Protein AF-A0A0D5YPR0-F1 (afdb_monomer_lite)

Structure (mmCIF, N/CA/C/O backbone):
data_AF-A0A0D5YPR0-F1
#
_entry.id   AF-A0A0D5YPR0-F1
#
loop_
_atom_site.group_PDB
_atom_site.id
_atom_site.type_symbol
_atom_site.label_atom_id
_atom_site.label_alt_id
_atom_site.label_comp_id
_atom_site.label_asym_id
_atom_site.label_entity_id
_atom_site.label_seq_id
_atom_site.pdbx_PDB_ins_code
_atom_site.Cartn_x
_atom_site.Cartn_y
_atom_site.Cartn_z
_atom_site.occupancy
_atom_site.B_iso_or_equiv
_atom_site.auth_seq_id
_atom_site.auth_comp_id
_atom_site.auth_asym_id
_atom_site.auth_atom_id
_atom_site.pdbx_PDB_model_num
ATOM 1 N N . MET A 1 1 ? -2.429 10.639 18.017 1.00 32.78 1 MET A N 1
ATOM 2 C CA . MET A 1 1 ? -1.199 10.338 17.264 1.00 32.78 1 MET A CA 1
ATOM 3 C C . MET A 1 1 ? -1.665 9.828 15.908 1.00 32.78 1 MET A C 1
ATOM 5 O O . MET A 1 1 ? -2.171 8.720 15.847 1.00 32.78 1 MET A O 1
ATOM 9 N N . ASN A 1 2 ? -1.683 10.689 14.884 1.00 43.75 2 ASN A N 1
ATOM 10 C CA . ASN A 1 2 ? -2.094 10.312 13.525 1.00 43.75 2 ASN A CA 1
ATOM 11 C C . ASN A 1 2 ? -0.872 9.731 12.812 1.00 43.75 2 ASN A C 1
ATOM 13 O O . ASN A 1 2 ? -0.210 10.422 12.042 1.00 43.75 2 ASN A O 1
ATOM 17 N N . GLU A 1 3 ? -0.526 8.487 13.128 1.00 55.72 3 GLU A N 1
ATOM 18 C CA . GLU A 1 3 ? 0.470 7.750 12.355 1.00 55.72 3 GLU A CA 1
ATOM 19 C C . GLU A 1 3 ? -0.223 7.199 11.112 1.00 55.72 3 GLU A C 1
ATOM 21 O O . GLU A 1 3 ? -0.777 6.104 11.097 1.00 55.72 3 GLU A O 1
ATOM 26 N N . ALA A 1 4 ? -0.257 8.024 10.070 1.00 74.38 4 ALA A N 1
ATOM 27 C CA . ALA A 1 4 ? -0.680 7.595 8.751 1.00 74.38 4 ALA A CA 1
ATOM 28 C C . ALA A 1 4 ? 0.291 6.509 8.256 1.00 74.38 4 ALA A C 1
ATOM 30 O O . ALA A 1 4 ? 1.460 6.783 7.970 1.00 74.38 4 ALA A O 1
ATOM 31 N N . LEU A 1 5 ? -0.183 5.263 8.197 1.00 84.50 5 LEU A N 1
ATOM 32 C CA . LEU A 1 5 ? 0.622 4.128 7.753 1.00 84.50 5 LEU A CA 1
ATOM 33 C C . LEU A 1 5 ? 1.130 4.352 6.324 1.00 84.50 5 LEU A C 1
ATOM 35 O O . LEU A 1 5 ? 0.428 4.897 5.470 1.00 84.50 5 LEU A O 1
ATOM 39 N N . LEU A 1 6 ? 2.371 3.927 6.077 1.00 87.19 6 LEU A N 1
ATOM 40 C CA . LEU A 1 6 ? 3.074 4.105 4.802 1.00 87.19 6 LEU A CA 1
ATOM 41 C C . LEU A 1 6 ? 3.264 5.567 4.363 1.00 87.19 6 LEU A C 1
ATOM 43 O O . LEU A 1 6 ? 3.698 5.809 3.239 1.00 87.19 6 LEU A O 1
ATOM 47 N N . LEU A 1 7 ? 3.025 6.548 5.241 1.00 87.19 7 LEU A N 1
ATOM 48 C CA . LEU A 1 7 ? 3.334 7.952 4.981 1.00 87.19 7 LEU A CA 1
ATOM 49 C C . LEU A 1 7 ? 4.833 8.229 5.197 1.00 87.19 7 LEU A C 1
ATOM 51 O O . LEU A 1 7 ? 5.260 8.856 6.164 1.00 87.19 7 LEU A O 1
ATOM 55 N N . THR A 1 8 ? 5.656 7.722 4.287 1.00 88.19 8 THR A N 1
ATOM 56 C CA . THR A 1 8 ? 7.103 7.973 4.255 1.00 88.19 8 THR A CA 1
ATOM 57 C C . THR A 1 8 ? 7.420 9.345 3.654 1.00 88.19 8 THR A C 1
ATOM 59 O O . THR A 1 8 ? 6.617 9.908 2.905 1.00 88.19 8 THR A O 1
ATOM 62 N N . LYS A 1 9 ? 8.638 9.858 3.881 1.00 89.50 9 LYS A N 1
ATOM 63 C CA . LYS A 1 9 ? 9.123 11.097 3.242 1.00 89.50 9 LYS A CA 1
ATOM 64 C C . LYS A 1 9 ? 8.915 11.090 1.719 1.00 89.50 9 LYS A C 1
ATOM 66 O O . LYS A 1 9 ? 8.383 12.056 1.187 1.00 89.50 9 LYS A O 1
ATOM 71 N N . LYS A 1 10 ? 9.235 9.976 1.046 1.00 87.88 10 LYS A N 1
ATOM 72 C CA . LYS A 1 10 ? 9.036 9.818 -0.406 1.00 87.88 10 LYS A CA 1
ATOM 73 C C . LYS A 1 10 ? 7.562 9.946 -0.806 1.00 87.88 10 LYS A C 1
ATOM 75 O O . LYS A 1 10 ? 7.253 10.627 -1.776 1.00 87.88 10 LYS A O 1
ATOM 80 N N . THR A 1 11 ? 6.647 9.322 -0.058 1.00 92.62 11 THR A N 1
ATOM 81 C CA . THR A 1 11 ? 5.206 9.440 -0.352 1.00 92.62 11 THR A CA 1
ATOM 82 C C . THR A 1 11 ? 4.686 10.857 -0.121 1.00 92.62 11 THR A C 1
ATOM 84 O O . THR A 1 11 ? 3.913 11.352 -0.932 1.00 92.62 11 THR A O 1
ATOM 87 N N . VAL A 1 12 ? 5.149 11.545 0.930 1.00 93.38 12 VAL A N 1
ATOM 88 C CA . VAL A 1 12 ? 4.782 12.944 1.199 1.00 93.38 12 VAL A CA 1
ATOM 89 C C . VAL A 1 12 ? 5.272 13.855 0.077 1.00 93.38 12 VAL A C 1
ATOM 91 O O . VAL A 1 12 ? 4.495 14.645 -0.452 1.00 93.38 12 VAL A O 1
ATOM 94 N N . GLU A 1 13 ? 6.538 13.720 -0.318 1.00 94.12 13 GLU A N 1
ATOM 95 C CA . GLU A 1 13 ? 7.123 14.488 -1.419 1.00 94.12 13 GLU A CA 1
ATOM 96 C C . GLU A 1 13 ? 6.352 14.256 -2.720 1.00 94.12 13 GLU A C 1
ATOM 98 O O . GLU A 1 13 ? 5.928 15.221 -3.350 1.00 94.12 13 GLU A O 1
ATOM 103 N N . PHE A 1 14 ? 6.068 12.998 -3.072 1.00 94.19 14 PHE A N 1
ATOM 104 C CA . PHE A 1 14 ? 5.309 12.673 -4.278 1.00 94.19 14 PHE A CA 1
ATOM 105 C C . PHE A 1 14 ? 3.908 13.296 -4.270 1.00 94.19 14 PHE A C 1
ATOM 107 O O . PHE A 1 14 ? 3.506 13.930 -5.244 1.00 94.19 14 PHE A O 1
ATOM 114 N N . ARG A 1 15 ? 3.165 13.163 -3.163 1.00 95.06 15 ARG A N 1
ATOM 115 C CA . ARG A 1 15 ? 1.808 13.723 -3.044 1.00 95.06 15 ARG A CA 1
ATOM 116 C C . ARG A 1 15 ? 1.805 15.245 -3.172 1.00 95.06 15 ARG A C 1
ATOM 118 O O . ARG A 1 15 ? 0.916 15.794 -3.813 1.00 95.06 15 ARG A O 1
ATOM 125 N N . ASN A 1 16 ? 2.811 15.911 -2.608 1.00 95.44 16 ASN A N 1
ATOM 126 C CA . ASN A 1 16 ? 2.958 17.362 -2.708 1.00 95.44 16 ASN A CA 1
ATOM 127 C C . ASN A 1 16 ? 3.357 17.812 -4.119 1.00 95.44 16 ASN A C 1
ATOM 129 O O . ASN A 1 16 ? 2.943 18.883 -4.555 1.00 95.44 16 ASN A O 1
ATOM 133 N N . SER A 1 17 ? 4.156 17.014 -4.829 1.00 97.31 17 SER A N 1
ATOM 134 C CA . SER A 1 17 ? 4.570 17.309 -6.203 1.00 97.31 17 SER A CA 1
ATOM 135 C C . SER A 1 17 ? 3.472 17.052 -7.236 1.00 97.31 17 SER A C 1
ATOM 137 O O . SER A 1 17 ? 3.458 17.724 -8.263 1.00 97.31 17 SER A O 1
ATOM 139 N N . TYR A 1 18 ? 2.553 16.114 -6.978 1.00 96.50 18 TYR A N 1
ATOM 140 C CA . TYR A 1 18 ? 1.545 15.680 -7.953 1.00 96.50 18 TYR A CA 1
ATOM 141 C C . TYR A 1 18 ? 0.113 15.627 -7.383 1.00 96.50 18 TYR A C 1
ATOM 143 O O . TYR A 1 18 ? -0.552 14.596 -7.502 1.00 96.50 18 TYR A O 1
ATOM 151 N N . PRO A 1 19 ? -0.415 16.713 -6.787 1.00 96.19 19 PRO A N 1
ATOM 152 C CA . PRO A 1 19 ? -1.711 16.691 -6.101 1.00 96.19 19 PRO A CA 1
ATOM 153 C C . PRO A 1 19 ? -2.890 16.334 -7.022 1.00 96.19 19 PRO A C 1
ATOM 155 O O . PRO A 1 19 ? -3.803 15.625 -6.604 1.00 96.19 19 PRO A O 1
ATOM 158 N N . GLU A 1 20 ? -2.863 16.765 -8.286 1.00 97.69 20 GLU A N 1
ATOM 159 C CA . GLU A 1 20 ? -3.908 16.439 -9.269 1.00 97.69 20 GLU A CA 1
ATOM 160 C C . GLU A 1 20 ? -3.946 14.942 -9.595 1.00 97.69 20 GLU A C 1
ATOM 162 O O . GLU A 1 20 ? -5.022 14.357 -9.705 1.00 97.69 20 GLU A O 1
ATOM 167 N N . LEU A 1 21 ? -2.776 14.303 -9.691 1.00 96.19 21 LEU A N 1
ATOM 168 C CA . LEU A 1 21 ? -2.667 12.864 -9.924 1.00 96.19 21 LEU A CA 1
ATOM 169 C C . LEU A 1 21 ? -3.194 12.067 -8.724 1.00 96.19 21 LEU A C 1
ATOM 171 O O . LEU A 1 21 ? -3.891 11.072 -8.905 1.00 96.19 21 LEU A O 1
ATOM 175 N N . ILE A 1 22 ? -2.923 12.534 -7.500 1.00 96.25 22 ILE A N 1
ATOM 176 C CA . ILE A 1 22 ? -3.485 11.935 -6.282 1.00 96.25 22 ILE A CA 1
ATOM 177 C C . ILE A 1 22 ? -5.014 12.006 -6.304 1.00 96.25 22 ILE A C 1
ATOM 179 O O . ILE A 1 22 ? -5.664 10.980 -6.117 1.00 96.25 22 ILE A O 1
ATOM 183 N N . ALA A 1 23 ? -5.587 13.174 -6.608 1.00 95.25 23 ALA A N 1
ATOM 184 C CA . ALA A 1 23 ? -7.038 13.337 -6.703 1.00 95.25 23 ALA A CA 1
ATOM 185 C C . ALA A 1 23 ? -7.652 12.438 -7.795 1.00 95.25 23 ALA A C 1
ATOM 187 O O . ALA A 1 23 ? -8.734 11.877 -7.614 1.00 95.25 23 ALA A O 1
ATOM 188 N N . GLN A 1 24 ? -6.955 12.253 -8.921 1.00 96.19 24 GLN A N 1
ATOM 189 C CA . GLN A 1 24 ? -7.370 11.314 -9.966 1.00 96.19 24 GLN A CA 1
ATOM 190 C C . GLN A 1 24 ? -7.402 9.870 -9.463 1.00 96.19 24 GLN A C 1
ATOM 192 O O . GLN A 1 24 ? -8.383 9.172 -9.711 1.00 96.19 24 GLN A O 1
ATOM 197 N N . TRP A 1 25 ? -6.379 9.419 -8.737 1.00 96.62 25 TRP A N 1
ATOM 198 C CA . TRP A 1 25 ? -6.370 8.076 -8.154 1.00 96.62 25 TRP A CA 1
ATOM 199 C C . TRP A 1 25 ? -7.455 7.889 -7.093 1.00 96.62 25 TRP A C 1
ATOM 201 O O . TRP A 1 25 ? -8.111 6.852 -7.088 1.00 96.62 25 TRP A O 1
ATOM 211 N N . GLU A 1 26 ? -7.715 8.891 -6.249 1.00 94.94 26 GLU A N 1
ATOM 212 C CA . GLU A 1 26 ? -8.827 8.859 -5.286 1.00 94.94 26 GLU A CA 1
ATOM 213 C C . GLU A 1 26 ? -10.178 8.682 -5.997 1.00 94.94 26 GLU A C 1
ATOM 215 O O . GLU A 1 26 ? -10.973 7.822 -5.612 1.00 94.94 26 GLU A O 1
ATOM 220 N N . MET A 1 27 ? -10.412 9.426 -7.085 1.00 95.12 27 MET A N 1
ATOM 2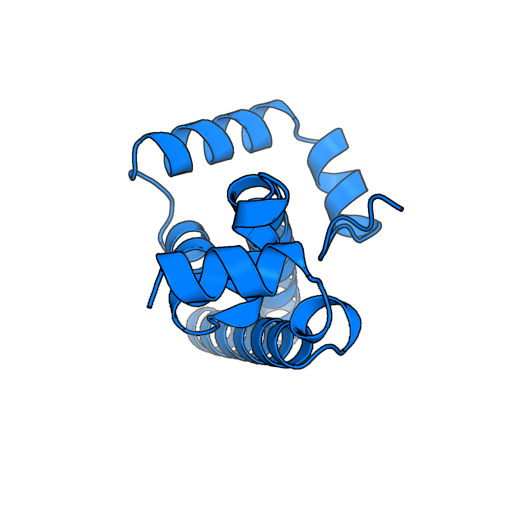21 C CA . MET A 1 27 ? -11.613 9.273 -7.915 1.00 95.12 27 MET A CA 1
ATOM 222 C C . MET A 1 27 ? -11.691 7.896 -8.587 1.00 95.12 27 MET A C 1
ATOM 224 O O . MET A 1 27 ? -12.759 7.287 -8.617 1.00 95.12 27 MET A O 1
ATOM 228 N N . GLN A 1 28 ? -10.577 7.382 -9.116 1.00 94.62 28 GLN A N 1
ATOM 229 C CA . GLN A 1 28 ? -10.527 6.059 -9.746 1.00 94.62 28 GLN A CA 1
ATOM 230 C C . GLN A 1 28 ? -10.858 4.938 -8.760 1.00 94.62 28 GLN A C 1
ATOM 232 O O . GLN A 1 28 ? -11.624 4.037 -9.102 1.00 94.62 28 GLN A O 1
ATOM 237 N N . ILE A 1 29 ? -10.317 5.011 -7.539 1.00 94.00 29 ILE A N 1
ATOM 238 C CA . ILE A 1 29 ? -10.642 4.078 -6.457 1.00 94.00 29 ILE A CA 1
ATOM 239 C C . ILE A 1 29 ? -12.136 4.173 -6.122 1.00 94.00 29 ILE A C 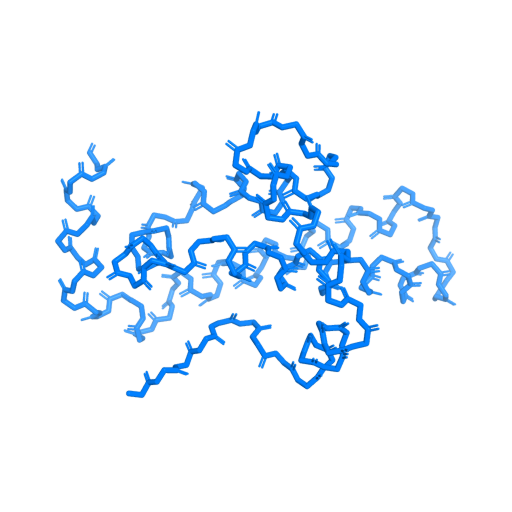1
ATOM 241 O O . ILE A 1 29 ? -12.819 3.152 -6.101 1.00 94.00 29 ILE A O 1
ATOM 245 N N . GLY A 1 30 ? -12.663 5.388 -5.926 1.00 91.31 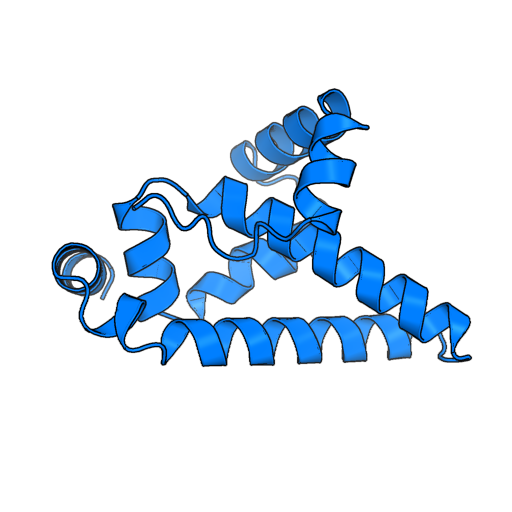30 GLY A N 1
ATOM 246 C CA . GLY A 1 30 ? -14.073 5.605 -5.586 1.00 91.31 30 GLY A CA 1
ATOM 247 C C . GLY A 1 30 ? -15.059 5.112 -6.652 1.00 91.31 30 GLY A C 1
ATOM 248 O O . GLY A 1 30 ? -16.153 4.667 -6.314 1.00 91.31 30 GLY A O 1
ATOM 249 N N . HIS A 1 31 ? -14.673 5.145 -7.929 1.00 93.00 31 HIS A N 1
ATOM 250 C CA . HIS A 1 31 ? -15.485 4.648 -9.045 1.00 93.00 31 HIS A CA 1
ATOM 251 C C . HIS A 1 31 ? -15.220 3.179 -9.413 1.00 93.00 31 HIS A C 1
ATOM 253 O O . HIS A 1 31 ? -15.872 2.662 -10.319 1.00 93.00 31 HIS A O 1
ATOM 259 N N . GLY A 1 32 ? -14.269 2.504 -8.758 1.00 88.94 32 GLY A N 1
ATOM 260 C CA . GLY A 1 32 ? -13.909 1.117 -9.069 1.00 88.94 32 GLY A CA 1
ATOM 261 C C . GLY A 1 32 ? -13.257 0.921 -10.444 1.00 88.94 32 GLY A C 1
ATOM 262 O O . GLY A 1 32 ? -13.295 -0.180 -10.983 1.00 88.94 32 GLY A O 1
ATOM 263 N N . ASN A 1 33 ? -12.670 1.973 -11.024 1.00 91.31 33 ASN A N 1
ATOM 264 C CA . ASN A 1 33 ? -12.007 1.944 -12.333 1.00 91.31 33 ASN A CA 1
ATOM 265 C C . ASN A 1 33 ? -10.557 2.431 -12.205 1.00 91.31 33 ASN A C 1
ATOM 267 O O . ASN A 1 33 ? -10.183 3.478 -12.741 1.00 91.31 33 ASN A O 1
ATOM 271 N N . CYS A 1 34 ? -9.761 1.713 -11.413 1.00 90.75 34 CYS A N 1
ATOM 272 C CA . CYS A 1 34 ? -8.364 2.040 -11.149 1.00 90.75 34 CYS A CA 1
ATOM 273 C C . CYS A 1 34 ? -7.386 1.151 -11.928 1.00 90.75 34 CYS A C 1
ATOM 275 O O . CYS A 1 34 ? -7.724 0.065 -12.395 1.00 90.75 34 CYS A O 1
ATOM 277 N N . HIS A 1 35 ? -6.155 1.650 -12.070 1.00 91.50 35 HIS A N 1
ATOM 278 C CA . HIS A 1 35 ? -5.034 0.915 -12.660 1.00 91.50 35 HIS A CA 1
ATOM 279 C C . HIS A 1 35 ? -4.840 -0.457 -11.975 1.00 91.50 35 HIS A C 1
ATOM 281 O O . HIS A 1 35 ? -4.999 -0.512 -10.755 1.00 91.50 35 HIS A O 1
ATOM 287 N N . PRO A 1 36 ? -4.453 -1.537 -12.690 1.00 94.56 36 PRO A N 1
ATOM 288 C CA . PRO A 1 36 ? -4.319 -2.876 -12.104 1.00 94.56 36 PRO A CA 1
ATOM 289 C C . PRO A 1 36 ? -3.444 -2.932 -10.849 1.00 94.56 36 PRO A C 1
ATOM 291 O O . PRO A 1 36 ? -3.841 -3.538 -9.862 1.00 94.56 36 PRO A O 1
ATOM 294 N N . ASP A 1 37 ? -2.308 -2.235 -10.840 1.00 95.50 37 ASP A N 1
ATOM 295 C CA . ASP A 1 37 ? -1.410 -2.217 -9.677 1.00 95.50 37 ASP A CA 1
ATOM 296 C C . ASP A 1 37 ? -2.003 -1.434 -8.493 1.00 95.50 37 ASP A C 1
ATOM 298 O O . ASP A 1 37 ? -1.858 -1.823 -7.336 1.00 95.50 37 ASP A O 1
ATOM 302 N N . LEU A 1 38 ? -2.752 -0.360 -8.773 1.00 96.44 38 LEU A N 1
ATOM 303 C CA . LEU A 1 38 ? -3.482 0.385 -7.746 1.00 96.44 38 LEU A CA 1
ATOM 304 C C . LEU A 1 38 ? -4.632 -0.460 -7.175 1.00 96.44 38 LEU A C 1
ATOM 306 O O . LEU A 1 38 ? -4.871 -0.457 -5.967 1.00 96.44 38 LEU A O 1
ATOM 310 N N . HIS A 1 39 ? -5.325 -1.205 -8.038 1.00 96.62 39 HIS A N 1
ATOM 311 C CA . HIS A 1 39 ? -6.357 -2.159 -7.650 1.00 96.62 39 HIS A CA 1
ATOM 312 C C . HIS A 1 39 ? -5.784 -3.305 -6.810 1.00 96.62 39 HIS A C 1
ATOM 314 O O . HIS A 1 39 ? -6.385 -3.691 -5.808 1.00 96.62 39 HIS A O 1
ATOM 320 N N . PHE A 1 40 ? -4.606 -3.810 -7.176 1.00 96.94 40 PHE A N 1
ATOM 321 C CA . PHE A 1 40 ? -3.883 -4.813 -6.405 1.00 96.94 40 PHE A CA 1
ATOM 322 C C . PHE A 1 40 ? -3.564 -4.297 -4.998 1.00 96.94 40 PHE A C 1
ATOM 324 O O . PHE A 1 40 ? -3.937 -4.945 -4.027 1.00 96.94 40 PHE A O 1
ATOM 331 N N . CYS A 1 41 ? -2.983 -3.098 -4.859 1.00 97.38 41 CYS A N 1
ATOM 332 C CA . CYS A 1 41 ? -2.729 -2.510 -3.538 1.00 97.38 41 CYS A CA 1
ATOM 333 C C . CYS A 1 41 ? -4.011 -2.334 -2.704 1.00 97.38 41 CYS A C 1
ATOM 335 O O . CYS A 1 41 ? -3.976 -2.515 -1.491 1.00 97.38 41 CYS A O 1
ATOM 337 N N . LEU A 1 42 ? -5.141 -1.995 -3.334 1.00 96.88 42 LEU A N 1
ATOM 338 C CA . LEU A 1 42 ? -6.422 -1.836 -2.639 1.00 96.88 42 LEU A CA 1
ATOM 339 C C . LEU A 1 42 ? -6.969 -3.172 -2.123 1.00 96.88 42 LEU A C 1
ATOM 341 O O . LEU A 1 42 ? -7.316 -3.290 -0.952 1.00 96.88 42 LEU A O 1
ATOM 345 N N . THR A 1 43 ? -7.073 -4.158 -3.013 1.00 96.19 43 THR A N 1
ATOM 346 C CA . THR A 1 43 ? -7.720 -5.450 -2.734 1.00 96.19 43 THR A CA 1
ATOM 347 C C . THR A 1 43 ? -6.869 -6.351 -1.857 1.00 96.19 43 THR A C 1
ATOM 349 O O . THR A 1 43 ? -7.409 -7.118 -1.069 1.00 96.19 43 THR A O 1
ATOM 352 N N . LEU A 1 44 ? -5.544 -6.194 -1.900 1.00 97.12 44 LEU A N 1
ATOM 353 C CA . LEU A 1 44 ? -4.636 -6.935 -1.036 1.00 97.12 44 LEU A CA 1
ATOM 354 C C . LEU A 1 44 ? -4.938 -6.723 0.456 1.00 97.12 44 LEU A C 1
ATOM 356 O O . LEU A 1 44 ? -4.690 -7.609 1.264 1.00 97.12 44 LEU A O 1
ATOM 360 N N . VAL A 1 45 ? -5.498 -5.571 0.841 1.00 96.19 45 VAL A N 1
ATOM 361 C CA . VAL A 1 45 ? -5.890 -5.293 2.233 1.00 96.19 45 VAL A CA 1
ATOM 362 C C . VAL A 1 45 ? -6.925 -6.300 2.754 1.00 96.19 45 VAL A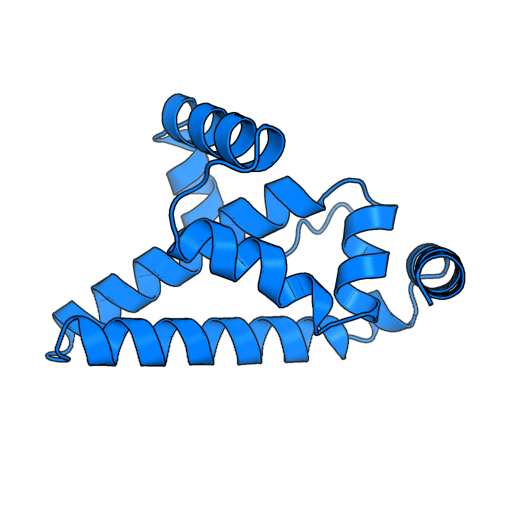 C 1
ATOM 364 O O . VAL A 1 45 ? -6.947 -6.574 3.955 1.00 96.19 45 VAL A O 1
ATOM 367 N N . ASP A 1 46 ? -7.759 -6.874 1.884 1.00 94.81 46 ASP A N 1
ATOM 368 C CA . ASP A 1 46 ? -8.809 -7.815 2.283 1.00 94.81 46 ASP A CA 1
ATOM 369 C C . ASP A 1 46 ? -8.246 -9.140 2.828 1.00 94.81 46 ASP A C 1
ATOM 371 O O . ASP A 1 46 ? -8.875 -9.755 3.691 1.00 94.81 46 ASP A O 1
ATOM 375 N N . ASP A 1 47 ? -7.018 -9.508 2.449 1.00 96.75 47 ASP A N 1
ATOM 376 C CA . ASP A 1 47 ? -6.306 -10.677 2.985 1.00 96.75 47 ASP A CA 1
ATOM 377 C C . ASP A 1 47 ? -5.765 -10.448 4.414 1.00 96.75 47 ASP A C 1
ATOM 379 O O . ASP A 1 47 ? -5.362 -11.389 5.103 1.00 96.75 47 ASP A O 1
ATOM 383 N N . PHE A 1 48 ? -5.779 -9.200 4.899 1.00 95.69 48 PHE A N 1
ATOM 384 C CA . PHE A 1 48 ? -5.199 -8.787 6.179 1.00 95.69 48 PHE A CA 1
ATOM 385 C C . PHE A 1 48 ? -6.262 -8.164 7.101 1.00 95.69 48 PHE A C 1
ATOM 387 O O . PHE A 1 48 ? -6.378 -6.938 7.207 1.00 95.69 48 PHE A O 1
ATOM 394 N N . PRO A 1 49 ? -7.055 -8.984 7.817 1.00 92.94 49 PRO A N 1
ATOM 395 C CA . PRO A 1 49 ? -8.287 -8.533 8.467 1.00 92.94 49 PRO A CA 1
ATOM 396 C C . PRO A 1 49 ? -8.081 -7.509 9.589 1.00 92.94 49 PRO A C 1
ATOM 398 O O . PRO A 1 49 ? -8.947 -6.658 9.794 1.00 92.94 49 PRO A O 1
ATOM 401 N N . TYR A 1 50 ? -6.965 -7.557 10.328 1.00 91.94 50 TYR A N 1
ATOM 402 C CA . TYR A 1 50 ? -6.696 -6.557 11.368 1.00 91.94 50 TYR A CA 1
ATOM 403 C C . TYR A 1 50 ? -6.295 -5.217 10.757 1.00 91.94 50 TYR A C 1
ATOM 405 O O . TYR A 1 50 ? -6.780 -4.177 11.205 1.00 91.94 50 TYR A O 1
ATOM 413 N N . LEU A 1 51 ? -5.463 -5.242 9.713 1.00 94.31 51 LEU A N 1
ATOM 414 C CA . LEU A 1 51 ? -5.093 -4.046 8.964 1.00 94.31 51 LEU A CA 1
ATOM 415 C C . LEU A 1 51 ? -6.324 -3.410 8.304 1.00 94.31 51 LEU A C 1
ATOM 417 O O . LEU A 1 51 ? -6.543 -2.212 8.468 1.00 94.31 51 LEU A O 1
ATOM 421 N N . ASN A 1 52 ? -7.167 -4.204 7.635 1.00 94.94 52 ASN A N 1
ATOM 422 C CA . ASN A 1 52 ? -8.404 -3.731 7.007 1.00 94.94 52 ASN A CA 1
ATOM 423 C C . ASN A 1 52 ? -9.332 -3.057 8.028 1.00 94.94 52 ASN A C 1
ATOM 425 O O . ASN A 1 52 ? -9.758 -1.914 7.849 1.00 94.94 52 ASN A O 1
ATOM 429 N N . ALA A 1 53 ? -9.587 -3.736 9.149 1.00 92.44 53 ALA A N 1
ATOM 430 C CA . ALA A 1 53 ? -10.428 -3.206 10.212 1.00 92.44 53 ALA A CA 1
ATOM 431 C C . ALA A 1 53 ? -9.862 -1.912 10.812 1.00 92.44 53 ALA A C 1
ATOM 433 O O . ALA A 1 53 ? -10.609 -0.960 11.040 1.00 92.44 53 ALA A O 1
ATOM 434 N N . TYR A 1 54 ? -8.546 -1.852 11.028 1.00 93.12 54 TYR A N 1
ATOM 435 C CA . TYR A 1 54 ? -7.882 -0.650 11.518 1.00 93.12 54 TYR A CA 1
ATOM 436 C C . TYR A 1 54 ? -8.024 0.513 10.537 1.00 93.12 54 TYR A C 1
ATOM 438 O O . TYR A 1 54 ? -8.532 1.562 10.927 1.00 93.12 54 TYR A O 1
ATOM 446 N N . LEU A 1 55 ? -7.667 0.316 9.265 1.00 94.00 55 LEU A N 1
ATOM 447 C CA . LEU A 1 55 ? -7.747 1.345 8.224 1.00 94.00 55 LEU A CA 1
ATOM 448 C C . LEU A 1 55 ? -9.166 1.891 8.051 1.00 94.00 55 LEU A C 1
ATOM 450 O O . LEU A 1 55 ? -9.335 3.098 7.880 1.00 94.00 55 LEU A O 1
ATOM 454 N N . ARG A 1 56 ? -10.184 1.028 8.135 1.00 91.50 56 ARG A N 1
ATOM 455 C CA . ARG A 1 56 ? -11.594 1.442 8.116 1.00 91.50 56 ARG A CA 1
ATOM 456 C C . ARG A 1 56 ? -11.987 2.216 9.368 1.00 91.50 56 ARG A C 1
ATOM 458 O O . ARG A 1 56 ? -12.708 3.196 9.264 1.00 91.50 56 ARG A O 1
ATOM 465 N N . SER A 1 57 ? -11.480 1.834 10.539 1.00 91.38 57 SER A N 1
ATOM 466 C CA . SER A 1 57 ? -11.802 2.514 11.802 1.00 91.38 57 SER A CA 1
ATOM 467 C C . SER A 1 57 ? -11.287 3.958 11.900 1.00 91.38 57 SER A C 1
ATOM 469 O O . SER A 1 57 ? -11.760 4.720 12.749 1.00 91.38 57 SER A O 1
ATOM 471 N N . ILE A 1 58 ? -10.317 4.317 11.052 1.00 90.38 58 ILE A N 1
ATOM 472 C CA . ILE A 1 58 ? -9.717 5.654 10.959 1.00 90.38 58 ILE A CA 1
ATOM 473 C C . ILE A 1 58 ? -9.969 6.330 9.599 1.00 90.38 58 ILE A C 1
ATOM 475 O O . ILE A 1 58 ? -9.296 7.310 9.289 1.00 90.38 58 ILE A O 1
ATOM 479 N N . ASP A 1 59 ? -10.888 5.798 8.784 1.00 90.94 59 ASP A N 1
ATOM 480 C CA . ASP A 1 59 ? -11.245 6.322 7.456 1.00 90.94 59 ASP A CA 1
ATOM 481 C C . ASP A 1 59 ? -10.033 6.559 6.526 1.00 90.94 59 ASP A C 1
ATOM 483 O O . ASP A 1 59 ? -9.985 7.513 5.750 1.00 90.94 59 ASP A O 1
ATOM 487 N N . TYR A 1 60 ? -9.023 5.682 6.597 1.00 93.31 60 TYR A N 1
ATOM 488 C CA . TYR A 1 60 ? -7.728 5.882 5.932 1.00 93.31 60 TYR A CA 1
ATOM 489 C C . TYR A 1 60 ? -7.438 4.906 4.780 1.00 93.31 60 TYR A C 1
ATOM 491 O O . TYR A 1 60 ? -6.366 4.962 4.179 1.00 93.31 60 TYR A O 1
ATOM 499 N N . LEU A 1 61 ? -8.380 4.030 4.416 1.00 94.00 61 LEU A N 1
ATOM 500 C CA . LEU A 1 61 ? -8.160 2.985 3.403 1.00 94.00 61 LEU A CA 1
ATOM 501 C C . LEU A 1 61 ? -7.637 3.538 2.061 1.00 94.00 61 LEU A C 1
ATOM 503 O O . LEU A 1 61 ? -6.666 3.014 1.516 1.00 94.00 61 LEU A O 1
ATOM 507 N N . PHE A 1 62 ? -8.227 4.617 1.537 1.00 94.81 62 PHE A N 1
ATOM 508 C CA . PHE A 1 62 ? -7.807 5.186 0.246 1.00 94.81 62 PHE A CA 1
ATOM 509 C C . PHE A 1 62 ? -6.449 5.884 0.347 1.00 94.81 62 PHE A C 1
ATOM 511 O O . PHE A 1 62 ? -5.585 5.702 -0.510 1.00 94.81 62 PHE A O 1
ATOM 518 N N . GLY A 1 63 ? -6.224 6.628 1.435 1.00 94.88 63 GLY A N 1
ATOM 519 C CA . GLY A 1 63 ? -4.944 7.283 1.695 1.00 94.88 63 GLY A CA 1
ATOM 520 C C . GLY A 1 63 ? -3.795 6.281 1.811 1.00 94.88 63 GLY A C 1
ATOM 521 O O . GLY A 1 63 ? -2.735 6.504 1.222 1.00 94.88 63 GLY A O 1
ATOM 522 N N . PHE A 1 64 ? -4.038 5.169 2.506 1.00 96.00 64 PHE A N 1
ATOM 523 C CA . PHE A 1 64 ? -3.120 4.042 2.628 1.00 96.00 64 PHE A CA 1
ATOM 524 C C . PHE A 1 64 ? -2.849 3.365 1.283 1.00 96.00 64 PHE A C 1
ATOM 526 O O . PHE A 1 64 ? -1.691 3.173 0.923 1.00 96.00 64 PHE A O 1
ATOM 533 N N . THR A 1 65 ? -3.901 3.071 0.515 1.00 96.75 65 THR A N 1
ATOM 534 C CA . THR A 1 65 ? -3.806 2.438 -0.811 1.00 96.75 65 THR A CA 1
ATOM 535 C C . THR A 1 65 ? -2.925 3.254 -1.757 1.00 96.75 65 THR A C 1
ATOM 537 O O . THR A 1 65 ? -2.039 2.714 -2.411 1.00 96.75 65 THR A O 1
ATOM 540 N N . ILE A 1 66 ? -3.112 4.574 -1.789 1.00 96.62 66 ILE A N 1
ATOM 541 C CA . ILE A 1 66 ? -2.306 5.471 -2.624 1.00 96.62 66 ILE A CA 1
ATOM 542 C C . ILE A 1 66 ? -0.843 5.487 -2.175 1.00 96.62 66 ILE A C 1
ATOM 544 O O . ILE A 1 66 ? 0.058 5.442 -3.009 1.00 96.62 66 ILE A O 1
ATOM 548 N N . ASN A 1 67 ? -0.586 5.519 -0.865 1.00 96.88 67 ASN A N 1
ATOM 549 C CA . ASN A 1 67 ? 0.781 5.447 -0.351 1.00 96.88 67 ASN A CA 1
ATOM 550 C C . ASN A 1 67 ? 1.449 4.112 -0.702 1.00 96.88 67 ASN A C 1
ATOM 552 O O . ASN A 1 67 ? 2.603 4.104 -1.131 1.00 96.88 67 ASN A O 1
ATOM 556 N N . ALA A 1 68 ? 0.721 3.002 -0.565 1.00 97.06 68 ALA A N 1
ATOM 557 C CA . ALA A 1 68 ? 1.182 1.681 -0.964 1.00 97.06 68 ALA A CA 1
ATOM 558 C C . ALA A 1 68 ? 1.505 1.631 -2.460 1.00 97.06 68 ALA A C 1
ATOM 560 O O . ALA A 1 68 ? 2.582 1.170 -2.821 1.00 97.06 68 ALA A O 1
ATOM 561 N N . TYR A 1 69 ? 0.642 2.188 -3.310 1.00 97.25 69 TYR A N 1
ATOM 562 C CA . TYR A 1 69 ? 0.861 2.232 -4.753 1.00 97.25 69 TYR A CA 1
ATOM 563 C C . TYR A 1 69 ? 2.093 3.059 -5.146 1.00 97.25 69 TYR A C 1
ATOM 565 O O . TYR A 1 69 ? 2.880 2.637 -5.993 1.00 97.25 69 TYR A O 1
ATOM 573 N N . ILE A 1 70 ? 2.328 4.203 -4.491 1.00 97.06 70 ILE A N 1
ATOM 574 C CA . ILE A 1 70 ? 3.545 5.004 -4.705 1.00 97.06 70 ILE A CA 1
ATOM 575 C C . ILE A 1 70 ? 4.795 4.205 -4.312 1.00 97.06 70 ILE A C 1
ATOM 577 O O . ILE A 1 70 ? 5.795 4.229 -5.030 1.00 97.06 70 ILE A O 1
ATOM 581 N N . ILE A 1 71 ? 4.777 3.518 -3.167 1.00 96.81 71 ILE A N 1
ATOM 582 C CA . ILE A 1 71 ? 5.912 2.701 -2.710 1.00 96.81 71 ILE A CA 1
ATOM 583 C C . ILE A 1 71 ? 6.149 1.530 -3.669 1.00 96.81 71 ILE A C 1
ATOM 585 O O . ILE A 1 71 ? 7.275 1.342 -4.119 1.00 96.81 71 ILE A O 1
ATOM 589 N N . HIS A 1 72 ? 5.088 0.812 -4.033 1.00 97.38 72 HIS A N 1
ATOM 590 C CA . HIS A 1 72 ? 5.111 -0.303 -4.978 1.00 97.38 72 HIS A CA 1
ATOM 591 C C . HIS A 1 72 ? 5.694 0.108 -6.336 1.00 97.38 72 HIS A C 1
ATOM 593 O O . HIS A 1 72 ? 6.653 -0.506 -6.800 1.00 97.38 72 HIS A O 1
ATOM 599 N N . SER A 1 73 ? 5.224 1.224 -6.900 1.00 96.19 73 SER A N 1
ATOM 600 C CA . SER A 1 73 ? 5.742 1.773 -8.162 1.00 96.19 73 SER A CA 1
ATOM 601 C C . SER A 1 73 ? 7.227 2.144 -8.067 1.00 96.19 73 SER A C 1
ATOM 603 O O . SER A 1 73 ? 7.989 1.952 -9.015 1.00 96.19 73 SER A O 1
ATOM 605 N N . ASN A 1 74 ? 7.665 2.672 -6.916 1.00 96.06 74 ASN A N 1
ATOM 606 C CA . ASN A 1 74 ? 9.080 2.962 -6.689 1.00 96.06 74 ASN A CA 1
ATOM 607 C C . ASN A 1 74 ? 9.911 1.677 -6.629 1.00 96.06 74 ASN A C 1
ATOM 609 O O . ASN A 1 74 ? 10.944 1.623 -7.281 1.00 96.06 74 ASN A O 1
ATOM 613 N N . TRP A 1 75 ? 9.465 0.642 -5.914 1.00 97.31 75 TRP A N 1
ATOM 614 C CA . TRP A 1 75 ? 10.170 -0.642 -5.885 1.00 97.31 75 TRP A CA 1
ATOM 615 C C . TRP A 1 75 ? 10.263 -1.279 -7.263 1.00 97.31 75 TRP A C 1
ATOM 617 O O . TRP A 1 75 ? 11.337 -1.731 -7.643 1.00 97.31 75 TRP A O 1
ATOM 627 N N . GLN A 1 76 ? 9.182 -1.260 -8.043 1.00 97.81 76 GLN A N 1
ATOM 628 C CA . GLN A 1 76 ? 9.210 -1.776 -9.408 1.00 97.81 76 GLN A CA 1
ATOM 629 C C . GLN A 1 76 ? 10.271 -1.054 -10.252 1.00 97.81 76 GLN A C 1
ATOM 631 O O . GLN A 1 76 ? 11.061 -1.712 -10.930 1.00 97.81 76 GLN A O 1
ATOM 636 N N . ARG A 1 77 ? 10.344 0.284 -10.177 1.00 97.19 77 ARG A N 1
ATOM 637 C CA . ARG A 1 77 ? 11.400 1.057 -10.849 1.00 97.19 77 ARG A CA 1
ATOM 638 C C . ARG A 1 77 ? 12.788 0.663 -10.342 1.00 97.19 77 ARG A C 1
ATOM 640 O O . ARG A 1 77 ? 13.658 0.376 -11.157 1.00 97.19 77 ARG A O 1
ATOM 647 N N . ASP A 1 78 ? 12.983 0.619 -9.029 1.00 97.62 78 ASP A N 1
ATOM 648 C CA . ASP A 1 78 ? 14.281 0.337 -8.412 1.00 97.62 78 ASP A CA 1
ATOM 649 C C . ASP A 1 78 ? 14.772 -1.094 -8.773 1.00 97.62 78 ASP A C 1
ATOM 651 O O . ASP A 1 78 ? 15.962 -1.311 -9.022 1.00 97.62 78 ASP A O 1
ATOM 655 N N . PHE A 1 79 ? 13.868 -2.076 -8.901 1.00 98.12 79 PHE A N 1
ATOM 656 C CA . PHE A 1 79 ? 14.192 -3.416 -9.410 1.00 98.12 79 PHE A CA 1
ATOM 657 C C . PHE A 1 79 ? 14.550 -3.402 -10.903 1.00 98.12 79 PHE A C 1
ATOM 659 O O . PHE A 1 79 ? 15.530 -4.030 -11.301 1.00 98.12 79 PHE A O 1
ATOM 666 N N . ILE A 1 80 ? 13.823 -2.663 -11.744 1.00 98.12 80 ILE A N 1
ATOM 667 C CA . ILE A 1 80 ? 14.186 -2.514 -13.166 1.00 98.12 80 ILE A CA 1
ATOM 668 C C . ILE A 1 80 ? 15.581 -1.886 -13.301 1.00 98.12 80 ILE A C 1
ATOM 670 O O . ILE A 1 80 ? 16.414 -2.388 -14.056 1.00 98.12 80 ILE A O 1
ATOM 674 N N . GLU A 1 81 ? 15.872 -0.838 -12.527 1.00 97.94 81 GLU A N 1
ATOM 675 C CA . GLU A 1 81 ? 17.189 -0.186 -12.481 1.00 97.94 81 GLU A CA 1
ATOM 676 C C . GLU A 1 81 ? 18.298 -1.136 -11.999 1.00 97.94 81 GLU A C 1
ATOM 678 O O . GLU A 1 81 ? 19.452 -1.004 -12.405 1.00 97.94 81 GLU A O 1
ATOM 683 N N . SER A 1 82 ? 17.941 -2.145 -11.201 1.00 97.50 82 SER A N 1
ATOM 684 C CA . SER A 1 82 ? 18.842 -3.209 -10.741 1.00 97.50 82 SER A CA 1
ATOM 685 C C . SER A 1 82 ? 19.018 -4.359 -11.749 1.00 97.50 82 SER A C 1
ATOM 687 O O . SER A 1 82 ? 19.737 -5.316 -11.463 1.00 97.50 82 SER A O 1
ATOM 689 N N . GLY A 1 83 ? 18.391 -4.283 -12.929 1.00 97.44 83 GLY A N 1
ATOM 690 C CA . GLY A 1 83 ? 18.564 -5.237 -14.030 1.00 97.44 83 GLY A CA 1
ATOM 691 C C . GLY A 1 83 ? 17.493 -6.325 -14.138 1.00 97.44 83 GLY A C 1
ATOM 692 O O . GLY A 1 83 ? 17.633 -7.230 -14.963 1.00 97.44 83 GLY A O 1
ATOM 693 N N . TYR A 1 84 ? 16.421 -6.260 -13.343 1.00 97.50 84 TYR A N 1
ATOM 694 C CA . TYR A 1 84 ? 15.297 -7.189 -13.468 1.00 97.50 84 TYR A CA 1
ATOM 695 C C . TYR A 1 84 ? 14.415 -6.842 -14.676 1.00 97.50 84 TYR A C 1
ATOM 697 O O . TYR A 1 84 ? 14.248 -5.680 -15.047 1.00 97.50 84 TYR A O 1
ATOM 705 N N . SER A 1 85 ? 13.806 -7.864 -15.288 1.00 97.69 85 SER A N 1
ATOM 706 C CA . SER A 1 85 ? 12.776 -7.649 -16.312 1.00 97.69 85 SER A CA 1
ATOM 707 C C . SER A 1 85 ? 11.540 -6.972 -15.708 1.00 97.69 85 SER A C 1
ATOM 709 O O . SER A 1 85 ? 11.292 -7.104 -14.511 1.00 97.69 85 SER A O 1
ATOM 711 N N . GLY A 1 86 ? 10.719 -6.307 -16.530 1.00 95.88 86 GLY A N 1
ATOM 712 C CA . GLY A 1 86 ? 9.499 -5.643 -16.049 1.00 95.88 86 GLY A CA 1
ATOM 713 C C . GLY A 1 86 ? 8.542 -6.578 -15.295 1.00 95.88 86 GLY A C 1
ATOM 714 O O . GLY A 1 86 ? 8.008 -6.193 -14.257 1.00 95.88 86 GLY A O 1
ATOM 715 N N . ASN A 1 87 ? 8.394 -7.825 -15.757 1.00 96.75 87 ASN A N 1
ATOM 716 C CA . ASN A 1 87 ? 7.551 -8.824 -15.091 1.00 96.75 87 ASN A CA 1
ATOM 717 C C . ASN A 1 87 ? 8.154 -9.263 -13.751 1.00 96.75 87 ASN A C 1
ATOM 719 O O . ASN A 1 87 ? 7.457 -9.288 -12.743 1.00 96.75 87 ASN A O 1
ATOM 723 N N . SER A 1 88 ? 9.459 -9.547 -13.717 1.00 97.62 88 SER A N 1
ATOM 724 C CA . SER A 1 88 ? 10.144 -9.938 -12.478 1.00 97.62 88 SER A CA 1
ATOM 725 C C . SER A 1 88 ? 10.140 -8.809 -11.444 1.00 97.62 88 SER A C 1
ATOM 727 O O . SER A 1 88 ? 9.945 -9.056 -10.261 1.00 97.62 88 SER A O 1
ATOM 729 N N . ALA A 1 89 ? 10.314 -7.561 -11.882 1.00 98.19 89 ALA A N 1
ATOM 730 C CA . ALA A 1 89 ? 10.242 -6.390 -11.016 1.00 98.19 89 ALA A CA 1
ATOM 731 C C . ALA A 1 89 ? 8.840 -6.192 -10.423 1.00 98.19 89 ALA A C 1
ATOM 733 O O . ALA A 1 89 ? 8.721 -5.835 -9.252 1.00 98.19 89 ALA A O 1
ATOM 734 N N . LEU A 1 90 ? 7.786 -6.450 -11.208 1.00 97.56 90 LEU A N 1
ATOM 735 C CA . LEU A 1 90 ? 6.405 -6.416 -10.726 1.00 97.56 90 LEU A CA 1
ATOM 736 C C . LEU A 1 90 ? 6.151 -7.502 -9.673 1.00 97.56 90 LEU A C 1
ATOM 738 O O . LEU A 1 90 ? 5.605 -7.206 -8.615 1.00 97.56 90 LEU A O 1
ATOM 742 N N . GLU A 1 91 ? 6.570 -8.743 -9.931 1.00 97.94 91 GLU A N 1
ATOM 743 C CA . GLU A 1 91 ? 6.424 -9.851 -8.977 1.00 97.94 91 GLU A CA 1
ATOM 744 C C . GLU A 1 91 ? 7.153 -9.570 -7.657 1.00 97.94 91 GLU A C 1
ATOM 746 O O . GLU A 1 91 ? 6.592 -9.789 -6.584 1.00 97.94 91 GLU A O 1
ATOM 751 N N . LEU A 1 92 ? 8.369 -9.020 -7.727 1.00 98.19 92 LEU A N 1
ATOM 752 C CA . LEU A 1 92 ? 9.126 -8.618 -6.542 1.00 98.19 92 LEU A CA 1
ATOM 753 C C . LEU A 1 92 ? 8.434 -7.478 -5.785 1.00 98.19 92 LEU A C 1
ATOM 755 O O . LEU A 1 92 ? 8.270 -7.568 -4.573 1.00 98.19 92 LEU A O 1
ATOM 759 N N . ALA A 1 93 ? 7.961 -6.436 -6.475 1.00 98.06 93 ALA A N 1
ATOM 760 C CA . ALA A 1 93 ? 7.226 -5.344 -5.834 1.00 98.06 93 ALA A CA 1
ATOM 761 C C . ALA A 1 93 ? 5.916 -5.829 -5.180 1.00 98.06 93 ALA A C 1
ATOM 763 O O . ALA A 1 93 ? 5.575 -5.389 -4.079 1.00 98.06 93 ALA A O 1
ATOM 764 N N . ASN A 1 94 ? 5.210 -6.772 -5.817 1.00 98.25 94 ASN A N 1
ATOM 765 C CA . ASN A 1 94 ? 4.027 -7.425 -5.252 1.00 98.25 94 ASN A CA 1
ATOM 766 C C . ASN A 1 94 ? 4.369 -8.217 -3.985 1.00 98.25 94 ASN A C 1
ATOM 768 O O . ASN A 1 94 ? 3.633 -8.158 -3.000 1.00 98.25 94 ASN A O 1
ATOM 772 N N . HIS A 1 95 ? 5.492 -8.929 -3.987 1.00 98.12 95 HIS A N 1
ATOM 773 C CA . HIS A 1 95 ? 5.949 -9.672 -2.820 1.00 98.12 95 HIS A CA 1
ATOM 774 C C . HIS A 1 95 ? 6.314 -8.745 -1.648 1.00 98.12 95 HIS A C 1
ATOM 776 O O . HIS A 1 95 ? 5.856 -8.954 -0.525 1.00 98.12 95 HIS A O 1
ATOM 782 N N . GLU A 1 96 ? 7.068 -7.674 -1.901 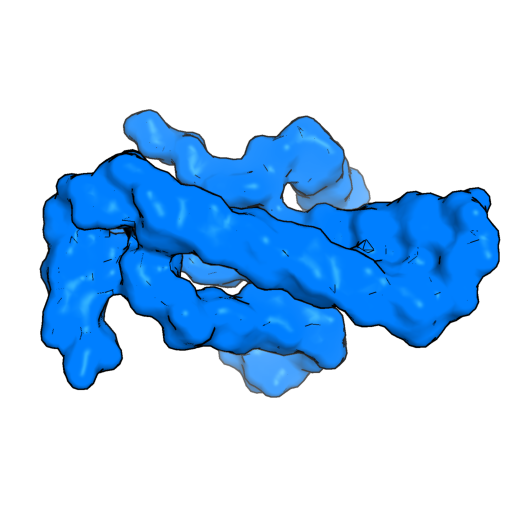1.00 98.12 96 GLU A N 1
ATOM 783 C CA . GLU A 1 96 ? 7.470 -6.712 -0.865 1.00 98.12 96 GLU A CA 1
ATOM 784 C C . GLU A 1 96 ? 6.264 -6.001 -0.228 1.00 98.12 96 GLU A C 1
ATOM 786 O O . GLU A 1 96 ? 6.212 -5.802 0.994 1.00 98.12 96 GLU A O 1
ATOM 791 N N . ILE A 1 97 ? 5.243 -5.654 -1.024 1.00 97.75 97 ILE A N 1
ATOM 792 C CA . ILE A 1 97 ? 4.041 -5.016 -0.473 1.00 97.75 97 ILE A CA 1
ATOM 793 C C . ILE A 1 97 ? 3.194 -6.001 0.347 1.00 97.75 97 ILE A C 1
ATOM 795 O O . ILE A 1 97 ? 2.682 -5.618 1.399 1.00 97.75 97 ILE A O 1
ATOM 799 N N . GLN A 1 98 ? 3.129 -7.279 -0.048 1.00 98.12 98 GLN A N 1
ATOM 800 C CA . GLN A 1 98 ? 2.505 -8.345 0.749 1.00 98.12 98 GLN A CA 1
ATOM 801 C C . GLN A 1 98 ? 3.187 -8.521 2.107 1.00 98.12 98 GLN A C 1
ATOM 803 O O . GLN A 1 98 ? 2.511 -8.542 3.137 1.00 98.12 98 GLN A O 1
ATOM 808 N N . LEU A 1 99 ? 4.522 -8.592 2.131 1.00 97.62 99 LEU A N 1
ATOM 809 C CA . LEU A 1 99 ? 5.290 -8.684 3.376 1.00 97.62 99 LEU A CA 1
ATOM 810 C C . LEU A 1 99 ? 5.046 -7.469 4.277 1.00 97.62 99 LEU A C 1
ATOM 812 O O . LEU A 1 99 ? 4.855 -7.615 5.486 1.00 97.62 99 LEU A O 1
ATOM 816 N N . THR A 1 100 ? 4.989 -6.276 3.684 1.00 96.38 100 THR A N 1
ATOM 817 C CA . THR A 1 100 ? 4.694 -5.036 4.409 1.00 96.38 100 THR A CA 1
ATOM 818 C C . THR A 1 100 ? 3.303 -5.073 5.041 1.00 96.38 100 THR A C 1
ATOM 820 O O . THR A 1 100 ? 3.146 -4.716 6.209 1.00 96.38 100 THR A O 1
ATOM 823 N N . TYR A 1 101 ? 2.285 -5.525 4.305 1.00 97.06 101 TYR A N 1
ATOM 824 C CA . TYR A 1 101 ? 0.920 -5.614 4.825 1.00 97.06 101 TYR A CA 1
ATOM 825 C C . TYR A 1 101 ? 0.815 -6.660 5.932 1.00 97.06 101 TYR A C 1
ATOM 827 O O . TYR A 1 101 ? 0.183 -6.386 6.951 1.00 97.06 101 TYR A O 1
ATOM 835 N N . ASN A 1 102 ? 1.495 -7.802 5.790 1.00 96.62 102 ASN A N 1
ATOM 836 C CA . ASN A 1 102 ? 1.547 -8.815 6.839 1.00 96.62 102 ASN A CA 1
ATOM 837 C C . ASN A 1 102 ? 2.168 -8.265 8.130 1.00 96.62 102 ASN A C 1
ATOM 839 O O . ASN A 1 102 ? 1.573 -8.374 9.201 1.00 96.62 102 ASN A O 1
ATOM 843 N N . ALA A 1 103 ? 3.317 -7.594 8.023 1.00 94.88 103 ALA A N 1
ATOM 844 C CA . ALA A 1 103 ? 3.992 -6.991 9.169 1.00 94.88 103 ALA A CA 1
ATOM 845 C C . ALA A 1 103 ? 3.124 -5.930 9.868 1.00 94.88 103 ALA A C 1
ATOM 847 O O . ALA A 1 103 ? 3.109 -5.838 11.096 1.00 94.88 103 ALA A O 1
ATOM 848 N N . LEU A 1 104 ? 2.364 -5.140 9.102 1.00 94.50 104 LEU A N 1
ATOM 849 C CA . LEU A 1 104 ? 1.401 -4.195 9.666 1.00 94.50 104 LEU A CA 1
ATOM 850 C C . LEU A 1 104 ? 0.232 -4.921 10.342 1.00 94.50 104 LEU A C 1
ATOM 852 O O . LEU A 1 104 ? -0.122 -4.587 11.467 1.00 94.50 104 LEU A O 1
ATOM 856 N N . ASN A 1 105 ? -0.343 -5.934 9.700 1.00 93.69 105 ASN A N 1
ATOM 857 C CA . ASN A 1 105 ? -1.445 -6.727 10.242 1.00 93.69 105 ASN A CA 1
ATOM 858 C C . ASN A 1 105 ? -1.089 -7.420 11.570 1.00 93.69 105 ASN A C 1
ATOM 860 O O . ASN A 1 105 ? -1.951 -7.562 12.434 1.00 93.69 105 ASN A O 1
ATOM 864 N N . GLU A 1 106 ? 0.174 -7.807 11.743 1.00 92.44 106 GLU A N 1
ATOM 865 C CA . GLU A 1 106 ? 0.711 -8.412 12.968 1.00 92.44 106 GLU A CA 1
ATOM 866 C C . GLU A 1 106 ? 1.191 -7.380 14.007 1.00 92.44 106 GLU A C 1
ATOM 868 O O . GLU A 1 106 ? 1.501 -7.741 15.145 1.00 92.44 106 GLU A O 1
ATOM 873 N N . SER A 1 107 ? 1.234 -6.092 13.653 1.00 91.12 107 SER A N 1
ATOM 874 C CA . SER A 1 107 ? 1.688 -5.017 14.538 1.00 91.12 107 SER A CA 1
ATOM 875 C C . SER A 1 107 ? 0.836 -4.935 15.799 1.00 91.12 107 SER A C 1
ATOM 877 O O . SER A 1 107 ? -0.391 -4.818 15.735 1.00 91.12 107 SER A O 1
ATOM 879 N N . GLU A 1 108 ? 1.484 -4.880 16.966 1.00 87.19 108 GLU A N 1
ATOM 880 C CA . GLU A 1 108 ? 0.773 -4.697 18.231 1.00 87.19 108 GLU A CA 1
ATOM 881 C C . GLU A 1 108 ? -0.092 -3.431 18.239 1.00 87.19 108 GLU A C 1
ATOM 883 O O . GLU A 1 108 ? -1.170 -3.444 18.833 1.00 87.19 108 GLU A O 1
ATOM 888 N N . ALA A 1 109 ? 0.349 -2.361 17.568 1.00 84.38 109 ALA A N 1
ATOM 889 C CA . ALA A 1 109 ? -0.395 -1.107 17.486 1.00 84.38 109 ALA A CA 1
ATOM 890 C C . ALA A 1 109 ? -1.748 -1.288 16.780 1.00 84.38 109 ALA A C 1
ATOM 892 O O . ALA A 1 109 ? -2.733 -0.682 17.188 1.00 84.38 109 ALA A O 1
ATOM 893 N N . ILE A 1 110 ? -1.805 -2.160 15.770 1.00 86.25 110 ILE A N 1
ATOM 894 C CA . ILE A 1 110 ? -3.018 -2.470 15.005 1.00 86.25 110 ILE A CA 1
ATOM 895 C C . ILE A 1 110 ? -3.858 -3.526 15.732 1.00 86.25 110 ILE A C 1
ATOM 897 O O . ILE A 1 110 ? -5.050 -3.331 15.961 1.00 86.25 110 ILE A O 1
ATOM 901 N N . VAL A 1 111 ? -3.241 -4.627 16.168 1.00 84.50 111 VAL A N 1
ATOM 902 C CA . VAL A 1 111 ? -3.942 -5.754 16.809 1.00 84.50 111 VAL A CA 1
ATOM 903 C C . VAL A 1 111 ? -4.571 -5.356 18.147 1.00 84.50 111 VAL A C 1
ATOM 905 O O . VAL A 1 111 ? -5.643 -5.854 18.515 1.00 84.50 111 VAL A O 1
ATOM 908 N N . LYS A 1 112 ? -3.913 -4.478 18.914 1.00 84.81 112 LYS A N 1
ATOM 909 C CA . LYS A 1 112 ? -4.413 -4.024 20.218 1.00 84.81 112 LYS A CA 1
ATOM 910 C C . LYS A 1 112 ? -5.352 -2.820 20.110 1.00 84.81 112 LYS A C 1
ATOM 912 O O . LYS A 1 112 ? -5.974 -2.505 21.126 1.00 84.81 112 LYS A O 1
ATOM 917 N N . ASP A 1 113 ? -5.517 -2.210 18.932 1.00 85.25 113 ASP A N 1
ATOM 918 C CA . ASP A 1 113 ? -6.414 -1.066 18.755 1.00 85.25 113 ASP A CA 1
ATOM 919 C C . ASP A 1 113 ? -7.880 -1.458 19.064 1.00 85.25 113 ASP A C 1
ATOM 921 O O . ASP A 1 113 ? -8.438 -2.373 18.442 1.00 85.25 113 ASP A O 1
ATOM 925 N N . PRO A 1 114 ? -8.535 -0.802 20.041 1.00 81.62 114 PRO A N 1
ATOM 926 C CA . PRO A 1 114 ? -9.896 -1.155 20.435 1.00 81.62 114 PRO A CA 1
ATOM 927 C C . PRO A 1 114 ? -10.935 -0.953 19.327 1.00 81.62 114 PRO A C 1
ATOM 929 O O . PRO A 1 114 ? -11.898 -1.718 19.257 1.00 81.62 114 PRO A O 1
ATOM 932 N N . LYS A 1 115 ? -10.761 0.051 18.457 1.00 80.00 115 LYS A N 1
ATOM 933 C CA . LYS A 1 115 ? -11.692 0.318 17.356 1.00 80.00 115 LYS A CA 1
ATOM 934 C C . LYS A 1 115 ? -11.507 -0.699 16.237 1.00 80.00 115 LYS A C 1
ATOM 936 O O . LYS A 1 115 ? -12.505 -1.212 15.738 1.00 80.00 115 LYS A O 1
ATOM 941 N N . ALA A 1 116 ? -10.268 -1.065 15.914 1.00 77.31 116 ALA A N 1
ATOM 942 C CA . ALA A 1 116 ? -9.972 -2.122 14.952 1.00 77.31 116 ALA A CA 1
ATOM 943 C C . ALA A 1 116 ? -10.597 -3.460 15.375 1.00 77.31 116 ALA A C 1
ATOM 945 O O . ALA A 1 116 ? -11.171 -4.159 14.546 1.00 77.31 116 ALA A O 1
ATOM 946 N N . LYS A 1 117 ? -10.583 -3.799 16.673 1.00 80.69 117 LYS A N 1
ATOM 947 C CA . LYS A 1 117 ? -11.269 -5.003 17.182 1.00 80.69 117 LYS A CA 1
ATOM 948 C C . LYS A 1 117 ? -12.779 -4.974 16.940 1.00 80.69 117 LYS A C 1
ATOM 950 O O . LYS A 1 117 ? -13.341 -5.983 16.522 1.00 80.69 117 LYS A O 1
ATOM 955 N N . ILE A 1 118 ? -13.430 -3.835 17.187 1.00 79.69 118 ILE A N 1
ATOM 956 C CA . ILE A 1 118 ? -14.870 -3.667 16.934 1.00 79.69 118 ILE A CA 1
ATOM 957 C C . ILE A 1 118 ? -15.160 -3.811 15.438 1.00 79.69 118 ILE A C 1
ATOM 959 O O . ILE A 1 118 ? -16.026 -4.594 15.061 1.00 79.69 118 ILE A O 1
ATOM 963 N N . TYR A 1 119 ? -14.405 -3.110 14.588 1.00 78.88 119 TYR A N 1
ATOM 964 C CA . TYR A 1 119 ? -14.574 -3.175 13.137 1.00 78.88 119 TYR A CA 1
ATOM 965 C C . TYR A 1 119 ? -14.328 -4.576 12.583 1.00 78.88 119 TYR A C 1
ATOM 967 O O . TYR A 1 119 ? -15.084 -5.029 11.731 1.00 78.88 119 TYR A O 1
ATOM 975 N N . ARG A 1 120 ? -13.339 -5.309 13.101 1.00 80.88 120 ARG A N 1
ATOM 976 C CA . ARG A 1 120 ? -13.094 -6.692 12.683 1.00 80.88 120 ARG A CA 1
ATOM 977 C C . ARG A 1 120 ? -14.301 -7.586 12.956 1.00 80.88 120 ARG A C 1
ATOM 979 O O . ARG A 1 120 ? -14.659 -8.371 12.093 1.00 80.88 120 ARG A O 1
ATOM 986 N N . ASN A 1 121 ? -14.935 -7.453 14.120 1.00 79.62 121 ASN A N 1
ATOM 987 C CA . ASN A 1 121 ? -16.126 -8.238 14.453 1.00 79.62 121 ASN A CA 1
ATOM 988 C C . ASN A 1 121 ? -17.341 -7.883 13.582 1.00 79.62 121 ASN A C 1
ATOM 990 O O . ASN A 1 121 ? -18.234 -8.706 13.446 1.00 79.62 121 ASN A O 1
ATOM 994 N N . ILE A 1 122 ?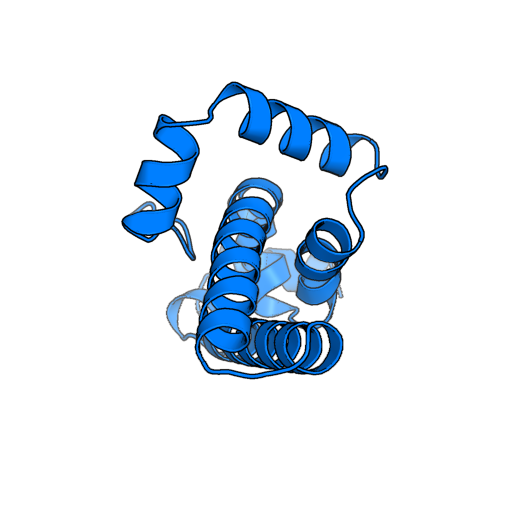 -17.397 -6.665 13.033 1.00 80.56 122 ILE A N 1
ATOM 995 C CA . ILE A 1 122 ? -18.450 -6.241 12.096 1.00 80.56 122 ILE A CA 1
ATOM 996 C C . ILE A 1 122 ? -18.200 -6.810 10.691 1.00 80.56 122 ILE A C 1
ATOM 998 O O . ILE A 1 122 ? -19.149 -7.060 9.956 1.00 80.56 122 ILE A O 1
ATOM 1002 N N . LEU A 1 123 ? -16.929 -6.965 10.311 1.00 73.06 123 LEU A N 1
ATOM 1003 C CA . LEU A 1 123 ? -16.507 -7.398 8.976 1.00 73.06 123 LEU A CA 1
ATOM 1004 C C . LEU A 1 123 ? -16.364 -8.926 8.831 1.00 73.06 123 LEU A C 1
ATOM 1006 O O . LEU A 1 123 ? -16.238 -9.393 7.702 1.00 73.06 123 LEU A O 1
ATOM 1010 N N . ALA A 1 124 ? -16.330 -9.671 9.941 1.00 68.50 124 ALA A N 1
ATOM 1011 C CA . ALA A 1 124 ? -16.238 -11.135 9.990 1.00 68.50 124 ALA A CA 1
ATOM 1012 C C . ALA A 1 124 ? -17.617 -11.802 9.903 1.00 68.50 124 ALA A C 1
ATOM 1014 O O . ALA A 1 124 ? -17.694 -12.873 9.261 1.00 68.50 124 ALA A O 1
#

pLDDT: mean 91.71, std 9.75, range [32.78, 98.25]

Organism: NCBI:txid516051

Secondary structure (DSSP, 8-state):
----TT--HHHHHHHHH-HHHHHHHHHHHHTT---HHHHHHHHGGGG-HHHHHHHHHTT-HHHHHHHHHHHHHHHHHHHHHTT--HHHHHHHHHHHHHHHHHHHHT-HHHHT-HHHHHHHHHH-

Sequence (124 aa):
MNEALLLTKKTVEFRNSYPELIAQWEMQIGHGNCHPDLHFCLTLVDDFPYLNAYLRSIDYLFGFTINAYIIHSNWQRDFIESGYSGNSALELANHEIQLTYNALNESEAIVKDPKAKIYRNILA

Foldseek 3Di:
DPPQPLPDPQLVVVCVVCVVVLVVQLVCVVVVNHDPLLVLLLCLLVVQLLSVLQCVLVVNSSVNSSSLSSQLVVQLVVVVVVPDDSVVSNVVSSVVSNVVSVCVSPDPVSVVDPRSVVSSVVVD

Radius of gyration: 14.78 Å; chains: 1; bounding box: 37×28×37 Å